Protein AF-A0AA35VVR1-F1 (afdb_monomer_lite)

Secondary structure (DSSP, 8-state):
---------------TTSPTT----HHHHHHHHHHHHHHHHHHHT------HHHHHHSHHHHHH-EEEEEEEE-TTT--EEEEEEEES-------TT---HHHHHHHHTSPP---GGG-----

Organism: Lactuca saligna (NCBI:txid75948)

Structure (mmCIF, N/CA/C/O backbone):
data_AF-A0AA35VVR1-F1
#
_entry.id   AF-A0AA35VVR1-F1
#
loop_
_atom_site.group_PDB
_atom_site.id
_atom_site.type_symbol
_atom_site.label_atom_id
_atom_site.label_alt_id
_atom_site.label_comp_id
_atom_site.label_asym_id
_atom_site.label_entity_id
_atom_site.label_seq_id
_atom_site.pdbx_PDB_ins_code
_atom_site.Cartn_x
_atom_site.Cartn_y
_atom_site.Cartn_z
_atom_site.occupancy
_atom_site.B_iso_or_equiv
_atom_site.auth_seq_id
_atom_site.auth_comp_id
_atom_site.auth_asym_id
_atom_site.auth_atom_id
_atom_site.pdbx_PDB_model_num
ATOM 1 N N . MET A 1 1 ? 30.504 20.496 -42.620 1.00 34.28 1 MET A N 1
ATOM 2 C CA . MET A 1 1 ? 30.026 19.140 -42.290 1.00 34.28 1 MET A CA 1
ATOM 3 C C . MET A 1 1 ? 29.989 19.071 -40.772 1.00 34.28 1 MET A C 1
ATOM 5 O O . MET A 1 1 ? 31.046 19.078 -40.161 1.00 34.28 1 MET A O 1
ATOM 9 N N . MET A 1 2 ? 28.809 19.222 -40.171 1.00 24.31 2 MET A N 1
ATOM 10 C CA . MET A 1 2 ? 28.629 19.164 -38.717 1.00 24.31 2 MET A CA 1
ATOM 11 C C . MET A 1 2 ? 27.984 17.816 -38.414 1.00 24.31 2 MET A C 1
ATOM 13 O O . MET A 1 2 ? 26.841 17.590 -38.798 1.00 24.31 2 MET A O 1
ATOM 17 N N . GLU A 1 3 ? 28.743 16.906 -37.809 1.00 23.12 3 GLU A N 1
ATOM 18 C CA . GLU A 1 3 ? 28.184 15.697 -37.209 1.00 23.12 3 GLU A CA 1
ATOM 19 C C . GLU A 1 3 ? 27.672 16.050 -35.812 1.00 23.12 3 GLU A C 1
ATOM 21 O O . GLU A 1 3 ? 28.451 16.372 -34.914 1.00 23.12 3 GLU A O 1
ATOM 26 N N . SER A 1 4 ? 26.357 15.980 -35.629 1.00 23.98 4 SER A N 1
ATOM 27 C CA . SER A 1 4 ? 25.732 15.985 -34.311 1.00 23.98 4 SER A CA 1
ATOM 28 C C . SER A 1 4 ? 25.714 14.548 -33.796 1.00 23.98 4 SER A C 1
ATOM 30 O O . SER A 1 4 ? 24.952 13.722 -34.290 1.00 23.98 4 SER A O 1
ATOM 32 N N . LYS A 1 5 ? 26.568 14.226 -32.820 1.00 27.38 5 LYS A N 1
ATOM 33 C CA . LYS A 1 5 ? 26.457 12.973 -32.063 1.00 27.38 5 LYS A CA 1
ATOM 34 C C . LYS A 1 5 ? 25.443 13.174 -30.943 1.00 27.38 5 LYS A C 1
ATOM 36 O O . LYS A 1 5 ? 25.793 13.688 -29.883 1.00 27.38 5 LYS A O 1
ATOM 41 N N . GLU A 1 6 ? 24.201 12.757 -31.161 1.00 29.86 6 GLU A N 1
ATOM 42 C CA . GLU A 1 6 ? 23.268 12.531 -30.055 1.00 29.86 6 GLU A CA 1
ATOM 43 C C . GLU A 1 6 ? 23.728 11.289 -29.294 1.00 29.86 6 GLU A C 1
ATOM 45 O O . GLU A 1 6 ? 23.564 10.152 -29.729 1.00 29.86 6 GLU A O 1
ATOM 50 N N . THR A 1 7 ? 24.394 11.518 -28.164 1.00 26.33 7 THR A N 1
ATOM 51 C CA . THR A 1 7 ? 24.737 10.447 -27.231 1.00 26.33 7 THR A CA 1
ATOM 52 C C . THR A 1 7 ? 23.586 10.324 -26.245 1.00 26.33 7 THR A C 1
ATOM 54 O O . THR A 1 7 ? 23.516 11.077 -25.276 1.00 26.33 7 THR A O 1
ATOM 57 N N . THR A 1 8 ? 22.672 9.386 -26.487 1.00 28.56 8 THR A N 1
ATOM 58 C CA . THR A 1 8 ? 21.709 8.954 -25.471 1.00 28.56 8 THR A CA 1
ATOM 59 C C . THR A 1 8 ? 22.474 8.147 -24.428 1.00 28.56 8 THR A C 1
ATOM 61 O O . THR A 1 8 ? 22.723 6.953 -24.588 1.00 28.56 8 THR A O 1
ATOM 64 N N . SER A 1 9 ? 22.925 8.812 -23.369 1.00 28.44 9 SER A N 1
ATOM 65 C CA . SER A 1 9 ? 23.508 8.147 -22.211 1.00 28.44 9 SER A CA 1
ATOM 66 C C . SER A 1 9 ? 22.398 7.434 -21.442 1.00 28.44 9 SER A C 1
ATOM 68 O O . SER A 1 9 ? 21.687 8.031 -20.637 1.00 28.44 9 SER A O 1
ATOM 70 N N . VAL A 1 10 ? 22.258 6.128 -21.679 1.00 34.56 10 VAL A N 1
ATOM 71 C CA . VAL A 1 10 ? 21.515 5.242 -20.777 1.00 34.56 10 VAL A CA 1
ATOM 72 C C . VAL A 1 10 ? 22.295 5.207 -19.464 1.00 34.56 10 VAL A C 1
ATOM 74 O O . VAL A 1 10 ? 23.337 4.558 -19.360 1.00 34.56 10 VAL A O 1
ATOM 77 N N . LYS A 1 11 ? 21.840 5.966 -18.462 1.00 40.56 11 LYS A N 1
ATOM 78 C CA . LYS A 1 11 ? 22.338 5.828 -17.092 1.00 40.56 11 LYS A CA 1
ATOM 79 C C . LYS A 1 11 ? 21.873 4.474 -16.577 1.00 40.56 11 LYS A C 1
ATOM 81 O O . LYS A 1 11 ? 20.735 4.330 -16.150 1.00 40.56 11 LYS A O 1
ATOM 86 N N . VAL A 1 12 ? 22.763 3.489 -16.619 1.00 48.28 12 VAL A N 1
ATOM 87 C CA . VAL A 1 12 ? 22.597 2.266 -15.836 1.00 48.28 12 VAL A CA 1
ATOM 88 C C . VAL A 1 12 ? 22.677 2.686 -14.371 1.00 48.28 12 VAL A C 1
ATOM 90 O O . VAL A 1 12 ? 23.745 3.090 -13.902 1.00 48.28 12 VAL A O 1
ATOM 93 N N . PHE A 1 13 ? 21.538 2.673 -13.676 1.00 47.19 13 PHE A 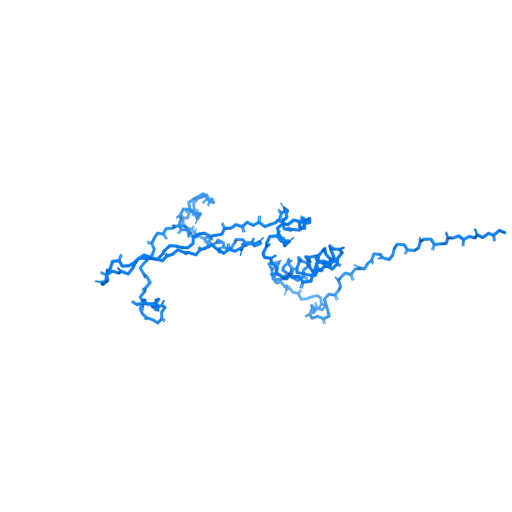N 1
ATOM 94 C CA . PHE A 1 13 ? 21.487 2.911 -12.239 1.00 47.19 13 PHE A CA 1
ATOM 95 C C . PHE A 1 13 ? 22.201 1.739 -11.568 1.00 47.19 13 PHE A C 1
ATOM 97 O O . PHE A 1 13 ? 21.734 0.607 -11.566 1.00 47.19 13 PHE A O 1
ATOM 104 N N . ARG A 1 14 ? 23.425 1.988 -11.109 1.00 48.31 14 ARG A N 1
ATOM 105 C CA . ARG A 1 14 ? 24.239 0.999 -10.414 1.00 48.31 14 ARG A CA 1
ATOM 106 C C . ARG A 1 14 ? 24.283 1.435 -8.961 1.00 48.31 14 ARG A C 1
ATOM 108 O O . ARG A 1 14 ? 24.980 2.395 -8.640 1.00 48.31 14 ARG A O 1
ATOM 115 N N . SER A 1 15 ? 23.511 0.765 -8.110 1.00 52.22 15 SER A N 1
ATOM 116 C CA . SER A 1 15 ? 23.578 0.996 -6.670 1.00 52.22 15 SER A CA 1
ATOM 117 C C . SER A 1 15 ? 24.998 0.704 -6.190 1.00 52.22 15 SE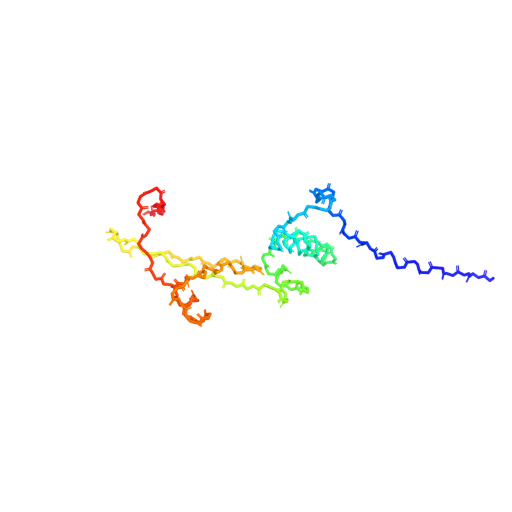R A C 1
ATOM 119 O O . SER A 1 15 ? 25.492 -0.414 -6.333 1.00 52.22 15 SER A O 1
ATOM 121 N N . SER A 1 16 ? 25.684 1.709 -5.644 1.00 56.16 16 SER A N 1
ATOM 122 C CA . SER A 1 16 ? 27.013 1.545 -5.039 1.00 56.16 16 SER A CA 1
ATOM 123 C C . SER A 1 16 ? 26.980 0.741 -3.734 1.00 56.16 16 SER A C 1
ATOM 125 O O . SER A 1 16 ? 28.039 0.422 -3.201 1.00 56.16 16 SER A O 1
ATOM 127 N N . ASN A 1 17 ? 25.778 0.432 -3.233 1.00 55.81 17 ASN A N 1
ATOM 128 C CA . ASN A 1 17 ? 25.542 -0.302 -1.992 1.00 55.81 17 ASN A CA 1
ATOM 129 C C . ASN A 1 17 ? 25.201 -1.782 -2.220 1.00 55.81 17 ASN A C 1
ATOM 131 O O . ASN A 1 17 ? 25.191 -2.534 -1.252 1.00 55.81 17 ASN A O 1
ATOM 135 N N . LEU A 1 18 ? 24.962 -2.210 -3.466 1.00 59.66 18 LEU A N 1
ATOM 136 C CA . LEU A 1 18 ? 24.778 -3.626 -3.776 1.00 59.66 18 LEU A CA 1
ATOM 137 C C . LEU A 1 18 ? 26.144 -4.312 -3.874 1.00 59.66 18 LEU A C 1
ATOM 139 O O . LEU A 1 18 ? 26.984 -3.961 -4.713 1.00 59.6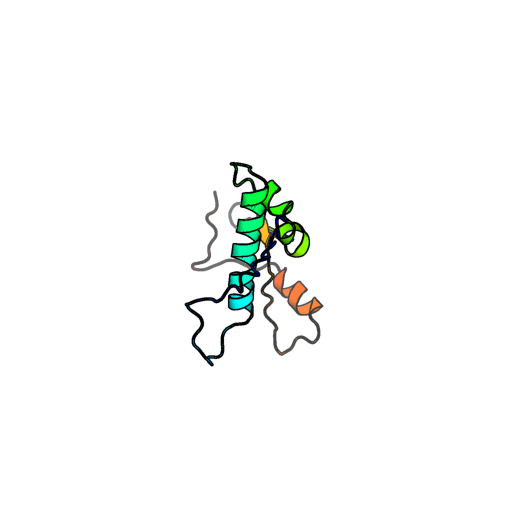6 18 LEU A O 1
ATOM 143 N N . GLY A 1 19 ? 26.372 -5.291 -2.999 1.00 58.66 19 GLY A N 1
ATOM 144 C CA . GLY A 1 19 ? 27.599 -6.078 -3.002 1.00 58.66 19 GLY A CA 1
ATOM 145 C C . GLY A 1 19 ? 27.722 -6.875 -4.300 1.00 58.66 19 GLY A C 1
ATOM 146 O O . GLY A 1 19 ? 26.745 -7.425 -4.806 1.00 58.66 19 GLY A O 1
ATOM 147 N N . HIS A 1 20 ? 28.924 -6.968 -4.877 1.00 65.56 20 HIS A N 1
ATOM 148 C CA . HIS A 1 20 ? 29.115 -7.860 -6.026 1.00 65.56 20 HIS A CA 1
ATOM 149 C C . HIS A 1 20 ? 28.835 -9.306 -5.610 1.00 65.56 20 HIS A C 1
ATOM 151 O O . HIS A 1 20 ? 29.424 -9.795 -4.650 1.00 65.56 20 HIS A O 1
ATOM 157 N N . ALA A 1 21 ? 27.966 -9.974 -6.376 1.00 66.56 21 ALA A N 1
ATOM 158 C CA . ALA A 1 21 ? 27.610 -11.384 -6.213 1.00 66.56 21 ALA A CA 1
ATOM 159 C C . ALA A 1 21 ? 26.981 -11.753 -4.853 1.00 66.56 21 ALA A C 1
ATOM 161 O O . ALA A 1 21 ? 27.095 -12.900 -4.422 1.00 66.56 21 ALA A O 1
ATOM 162 N N . LYS A 1 22 ? 26.312 -10.801 -4.192 1.00 77.31 22 LYS A N 1
ATOM 163 C CA . LYS A 1 22 ? 25.496 -11.067 -3.006 1.00 77.31 22 LYS A CA 1
ATOM 164 C C . LYS A 1 22 ? 24.019 -11.176 -3.396 1.00 77.31 22 LYS A C 1
ATOM 166 O O . LYS A 1 22 ? 23.577 -10.512 -4.330 1.00 77.31 22 LYS A O 1
ATOM 171 N N . GLU A 1 23 ? 23.292 -12.046 -2.705 1.00 81.62 23 GLU A N 1
ATOM 172 C CA . GLU A 1 23 ? 21.832 -12.090 -2.760 1.00 81.62 23 GLU A CA 1
ATOM 173 C C . GLU A 1 23 ? 21.266 -10.868 -2.030 1.00 81.62 23 GLU A C 1
ATOM 175 O O . GLU A 1 23 ? 21.726 -10.526 -0.937 1.00 81.62 23 GLU A O 1
ATOM 180 N N . GLU A 1 24 ? 20.317 -10.199 -2.672 1.00 81.62 24 GLU A N 1
ATOM 181 C CA . GLU A 1 24 ? 19.699 -8.956 -2.215 1.00 81.62 24 GLU A CA 1
ATOM 182 C C . GLU A 1 24 ? 18.181 -9.120 -2.312 1.00 81.62 24 GLU A C 1
ATOM 184 O O . GLU A 1 24 ? 17.690 -9.887 -3.148 1.00 81.62 24 GLU A O 1
ATOM 189 N N . ASP A 1 25 ? 17.441 -8.403 -1.471 1.00 84.50 25 ASP A N 1
ATOM 190 C CA . ASP A 1 25 ? 15.983 -8.428 -1.502 1.00 84.50 25 ASP A CA 1
ATOM 191 C C . ASP A 1 25 ? 15.469 -7.736 -2.780 1.00 84.50 25 ASP A C 1
ATOM 193 O O . ASP A 1 25 ? 15.828 -6.596 -3.090 1.00 84.50 25 ASP A O 1
ATOM 197 N N . ALA A 1 26 ? 14.633 -8.435 -3.552 1.00 87.06 26 ALA A N 1
ATOM 198 C CA . ALA A 1 26 ? 14.080 -7.911 -4.797 1.00 87.06 26 ALA A CA 1
ATOM 199 C C . ALA A 1 26 ? 13.129 -6.721 -4.571 1.00 87.06 26 ALA A C 1
ATOM 201 O O . ALA A 1 26 ? 13.045 -5.845 -5.432 1.00 87.06 26 ALA A O 1
ATOM 202 N N . HIS A 1 27 ? 12.433 -6.671 -3.430 1.00 84.62 27 HIS A N 1
ATOM 203 C CA . HIS A 1 27 ? 11.586 -5.542 -3.039 1.00 84.62 27 HIS A CA 1
ATOM 204 C C . HIS A 1 27 ? 12.429 -4.299 -2.738 1.00 84.62 27 HIS A C 1
ATOM 206 O O . HIS A 1 27 ? 12.115 -3.205 -3.220 1.00 84.62 27 HIS A O 1
ATOM 212 N N . GLU A 1 28 ? 13.551 -4.471 -2.035 1.00 84.44 28 GLU A N 1
ATOM 213 C CA . GLU A 1 28 ? 14.488 -3.375 -1.770 1.00 84.44 28 GLU A CA 1
ATOM 214 C C . GLU A 1 28 ? 15.115 -2.863 -3.075 1.00 84.44 28 GLU A C 1
ATOM 216 O O . GLU A 1 28 ? 15.200 -1.653 -3.298 1.00 84.44 28 GLU A O 1
ATOM 221 N N . LEU A 1 29 ? 15.482 -3.775 -3.982 1.00 84.75 29 LEU A N 1
ATOM 222 C CA . LEU A 1 29 ? 15.988 -3.415 -5.306 1.00 84.75 29 LEU A CA 1
ATOM 223 C C . LEU A 1 29 ? 14.951 -2.628 -6.121 1.00 84.75 29 LEU A C 1
ATOM 225 O O . LEU A 1 29 ? 15.289 -1.607 -6.718 1.00 84.75 29 LEU A O 1
ATOM 229 N N . LEU A 1 30 ? 13.690 -3.069 -6.125 1.00 85.56 30 LEU A N 1
ATOM 230 C CA . LEU A 1 30 ? 12.606 -2.382 -6.827 1.00 85.56 30 LEU A CA 1
ATOM 231 C C . LEU A 1 30 ? 12.407 -0.960 -6.293 1.00 85.56 30 LEU A C 1
ATOM 233 O O . LEU A 1 30 ? 12.307 -0.014 -7.075 1.00 85.56 30 LEU A O 1
ATOM 237 N N . SER A 1 31 ? 12.395 -0.803 -4.969 1.00 85.88 31 SER A N 1
ATOM 238 C CA . SER A 1 31 ? 12.269 0.503 -4.315 1.00 85.88 31 SER A CA 1
ATOM 239 C C . SER A 1 31 ? 13.428 1.428 -4.700 1.00 85.88 31 SER A C 1
ATOM 241 O O . SER A 1 31 ? 13.219 2.595 -5.039 1.00 85.88 31 SER A O 1
ATOM 243 N N . TYR A 1 32 ? 14.650 0.884 -4.758 1.00 83.81 32 TYR A N 1
ATOM 244 C CA . TYR A 1 32 ? 15.844 1.623 -5.169 1.00 83.81 32 TYR A CA 1
ATOM 245 C C . TYR A 1 32 ? 15.779 2.141 -6.614 1.00 83.81 32 TYR A C 1
ATOM 247 O O . TYR A 1 32 ? 16.371 3.180 -6.906 1.00 83.81 32 TYR A O 1
ATOM 255 N N . ASP A 1 33 ? 15.072 1.452 -7.511 1.00 85.62 33 ASP A N 1
ATOM 256 C CA . ASP A 1 33 ? 14.915 1.863 -8.910 1.00 85.62 33 ASP A CA 1
ATOM 257 C C . ASP A 1 33 ? 13.705 2.791 -9.124 1.00 85.62 33 ASP A C 1
ATOM 259 O O . ASP A 1 33 ? 13.788 3.755 -9.893 1.00 85.62 33 ASP A O 1
ATOM 263 N N . ILE A 1 34 ? 12.588 2.546 -8.431 1.00 87.25 34 ILE A N 1
ATOM 264 C CA . ILE A 1 34 ? 11.357 3.341 -8.558 1.00 87.25 34 ILE A CA 1
ATOM 265 C C . ILE A 1 34 ? 11.539 4.753 -7.991 1.00 87.25 34 ILE A C 1
ATOM 267 O O . ILE A 1 34 ? 11.146 5.724 -8.647 1.00 87.25 34 ILE A O 1
ATOM 271 N N . ASP A 1 35 ? 12.171 4.901 -6.823 1.00 85.81 35 ASP A N 1
ATOM 272 C CA . ASP A 1 35 ? 12.312 6.201 -6.154 1.00 85.81 35 ASP A CA 1
ATOM 273 C C . ASP A 1 35 ? 13.073 7.241 -7.009 1.00 85.81 35 ASP A C 1
ATOM 275 O O . ASP A 1 35 ? 12.600 8.378 -7.173 1.00 85.81 35 ASP A O 1
ATOM 279 N N . PRO A 1 36 ? 14.225 6.909 -7.631 1.00 86.00 36 PRO A N 1
ATOM 280 C CA . PRO A 1 36 ? 14.916 7.825 -8.529 1.00 86.00 36 PRO A CA 1
ATOM 281 C C . PRO A 1 36 ? 14.141 8.130 -9.808 1.00 86.00 36 PRO A C 1
ATOM 283 O O . PRO A 1 36 ? 14.207 9.268 -10.280 1.00 86.00 36 PRO A O 1
ATOM 286 N N . LEU A 1 37 ? 13.419 7.153 -10.370 1.00 87.44 37 LEU A N 1
ATOM 287 C CA . LEU A 1 37 ? 12.590 7.366 -11.558 1.00 87.44 37 LEU A CA 1
ATOM 288 C C . LEU A 1 37 ? 11.457 8.347 -11.254 1.00 87.44 37 LEU A C 1
ATOM 290 O O . LEU A 1 37 ? 11.261 9.310 -11.997 1.00 87.44 37 LEU A O 1
ATOM 294 N N . GLN A 1 38 ? 10.789 8.176 -10.114 1.00 85.50 38 GLN A N 1
ATOM 295 C CA . GLN A 1 38 ? 9.768 9.102 -9.637 1.00 85.50 38 GLN A CA 1
ATOM 296 C C . GLN A 1 38 ? 10.351 10.507 -9.432 1.00 85.50 38 GLN A C 1
ATOM 298 O O . GLN A 1 38 ? 9.803 11.495 -9.924 1.00 85.50 38 GLN A O 1
ATOM 303 N N . SER A 1 39 ? 11.519 10.608 -8.787 1.00 83.94 39 SER A N 1
ATOM 304 C CA . SER A 1 39 ? 12.227 11.881 -8.604 1.00 83.94 39 SER A CA 1
ATOM 305 C C . SER A 1 39 ? 12.606 12.549 -9.930 1.00 83.94 39 SER A C 1
ATOM 307 O O . SER A 1 39 ? 12.556 13.776 -10.040 1.00 83.94 39 SER A O 1
ATOM 309 N N . ALA A 1 40 ? 13.005 11.771 -10.938 1.00 86.06 40 ALA A N 1
ATOM 310 C CA . ALA A 1 40 ? 13.338 12.285 -12.261 1.00 86.06 40 ALA A CA 1
ATOM 311 C C . ALA A 1 40 ? 12.096 12.850 -12.964 1.00 86.06 40 ALA A C 1
ATOM 313 O O . ALA A 1 40 ? 12.138 13.994 -13.419 1.00 86.06 40 ALA A O 1
ATOM 314 N N . CYS A 1 41 ? 10.976 12.119 -12.957 1.00 84.06 41 CYS A N 1
ATOM 315 C CA . CYS A 1 41 ? 9.713 12.591 -13.526 1.00 84.06 41 CYS A CA 1
ATOM 316 C C . CYS A 1 41 ? 9.216 13.886 -12.858 1.00 84.06 41 CYS A C 1
ATOM 318 O O . CYS A 1 41 ? 8.791 14.812 -13.547 1.00 84.06 41 CYS A O 1
ATOM 320 N N . LEU A 1 42 ? 9.325 13.995 -11.529 1.00 81.94 42 LEU A N 1
ATOM 321 C CA . LEU A 1 42 ? 8.943 15.205 -10.787 1.00 81.94 42 LEU A CA 1
ATOM 322 C C . LEU A 1 42 ? 9.842 16.411 -11.088 1.00 81.94 42 LEU A C 1
ATOM 324 O O . LEU A 1 42 ? 9.399 17.555 -11.068 1.00 81.94 42 LEU A O 1
ATOM 328 N N . LYS A 1 43 ? 11.127 16.191 -11.379 1.00 81.56 43 LYS A N 1
ATOM 329 C CA . LYS A 1 43 ? 12.033 17.285 -11.764 1.00 81.56 43 LYS A CA 1
ATOM 330 C C . LYS A 1 43 ? 11.706 17.831 -13.152 1.00 81.56 43 LYS A C 1
ATOM 332 O O . LYS A 1 43 ? 11.891 19.025 -13.392 1.00 81.56 43 LYS A O 1
ATOM 337 N N . GLU A 1 44 ? 11.217 16.984 -14.054 1.00 75.62 44 GLU A N 1
ATOM 338 C CA . GLU A 1 44 ? 10.819 17.382 -15.407 1.00 75.62 44 GLU A CA 1
ATOM 339 C C . GLU A 1 44 ? 9.524 18.203 -15.433 1.00 75.62 44 GLU A C 1
ATOM 341 O O . GLU A 1 44 ? 9.408 19.119 -16.253 1.00 75.62 44 GLU A O 1
ATOM 346 N N . SER A 1 45 ? 8.591 17.961 -14.503 1.00 69.62 45 SER A N 1
ATOM 347 C CA . SER A 1 45 ? 7.326 18.709 -14.419 1.00 69.62 45 SER A CA 1
ATOM 348 C C . SER A 1 45 ? 7.495 20.179 -13.987 1.00 69.62 45 SER A C 1
ATOM 350 O O . SER A 1 45 ? 6.568 20.972 -14.140 1.00 69.62 45 SER A O 1
ATOM 352 N N . ARG A 1 46 ? 8.696 20.593 -13.538 1.00 65.12 46 ARG A N 1
ATOM 353 C CA . ARG A 1 46 ? 9.069 21.960 -13.089 1.00 65.12 46 ARG A CA 1
ATOM 354 C C . ARG A 1 46 ? 8.199 22.555 -11.979 1.00 65.12 46 ARG A C 1
ATOM 356 O O . ARG A 1 46 ? 8.306 23.757 -11.706 1.00 65.12 46 ARG A O 1
ATOM 363 N N . THR A 1 47 ? 7.363 21.774 -11.320 1.00 58.59 47 THR A N 1
ATOM 364 C CA . THR A 1 47 ? 6.553 22.287 -10.224 1.00 58.59 47 THR A CA 1
ATOM 365 C C . THR A 1 47 ? 7.357 22.301 -8.930 1.00 58.59 47 THR A C 1
ATOM 367 O O . THR A 1 47 ? 8.156 21.417 -8.633 1.00 58.59 47 THR A O 1
ATOM 370 N N . LYS A 1 48 ? 7.197 23.380 -8.162 1.00 56.88 48 LYS A N 1
ATOM 371 C CA . LYS A 1 48 ? 7.949 23.624 -6.920 1.00 56.88 48 LYS A CA 1
ATOM 372 C C . LYS A 1 48 ? 7.233 23.098 -5.677 1.00 56.88 48 LYS A C 1
ATOM 374 O O . LYS A 1 48 ? 7.708 23.321 -4.566 1.00 56.88 48 LYS A O 1
ATOM 379 N N . SER A 1 49 ? 6.082 22.461 -5.856 1.00 55.12 49 SER A N 1
ATOM 380 C CA . SER A 1 49 ? 5.257 21.944 -4.780 1.00 55.12 49 SER A CA 1
ATOM 381 C C . SER A 1 49 ? 5.284 20.425 -4.793 1.00 55.12 49 SER A C 1
ATOM 383 O O . SER A 1 49 ? 4.819 19.814 -5.743 1.00 55.12 49 SER A O 1
ATOM 385 N N . PHE A 1 50 ? 5.775 19.815 -3.714 1.00 55.97 50 PHE A N 1
ATOM 386 C CA . PHE A 1 50 ? 5.596 18.387 -3.431 1.00 55.97 50 PHE A CA 1
ATOM 387 C C . PHE A 1 50 ? 4.141 18.118 -3.016 1.00 55.97 50 PHE A C 1
ATOM 389 O O . PHE A 1 50 ? 3.856 17.682 -1.903 1.00 55.97 50 PHE A O 1
ATOM 396 N N . ASN A 1 51 ? 3.198 18.493 -3.875 1.00 59.16 51 ASN A N 1
ATOM 397 C CA . ASN A 1 51 ? 1.795 18.196 -3.661 1.00 59.16 51 ASN A CA 1
ATOM 398 C C . ASN A 1 51 ? 1.559 16.774 -4.157 1.00 59.16 51 ASN A C 1
ATOM 400 O O . ASN A 1 51 ? 1.981 16.440 -5.264 1.00 59.16 51 ASN A O 1
ATOM 404 N N . SER A 1 52 ? 0.849 15.966 -3.365 1.00 64.56 52 SER A N 1
ATOM 405 C CA . SER A 1 52 ? 0.556 14.565 -3.689 1.00 64.56 52 SER A CA 1
ATOM 406 C C . SER A 1 52 ? 0.058 14.414 -5.135 1.00 64.56 52 SER A C 1
ATOM 408 O O . SER A 1 52 ? 0.575 13.595 -5.884 1.00 64.56 52 SER A O 1
ATOM 410 N N . LEU A 1 53 ? -0.824 15.306 -5.585 1.00 69.31 53 LEU A N 1
ATOM 411 C CA . LEU A 1 53 ? -1.411 15.265 -6.922 1.00 69.31 53 LEU A CA 1
ATOM 412 C C . LEU A 1 53 ? -0.386 15.175 -8.069 1.00 69.31 53 LEU A C 1
ATOM 414 O O . LEU A 1 53 ? -0.647 14.530 -9.075 1.00 69.31 53 LEU A O 1
ATOM 418 N N . GLU A 1 54 ? 0.778 15.811 -7.954 1.00 71.75 54 GLU A N 1
ATOM 419 C CA . GLU A 1 54 ? 1.758 15.806 -9.045 1.00 71.75 54 GLU A CA 1
ATOM 420 C C . GLU A 1 54 ? 2.500 14.480 -9.153 1.00 71.75 54 GLU A C 1
ATOM 422 O O . GLU A 1 54 ? 2.750 13.985 -10.251 1.00 71.75 54 GLU A O 1
ATOM 427 N N . GLU A 1 55 ? 2.792 13.876 -8.007 1.00 73.38 55 GLU A N 1
ATOM 428 C CA . GLU A 1 55 ? 3.396 12.554 -7.919 1.00 73.38 55 GLU A CA 1
ATOM 429 C C . GLU A 1 55 ? 2.481 11.465 -8.491 1.00 73.38 55 GLU A C 1
ATOM 431 O O . GLU A 1 55 ? 2.984 10.440 -8.932 1.00 73.38 55 GLU A O 1
ATOM 436 N N . GLU A 1 56 ? 1.165 11.691 -8.539 1.00 79.94 56 GLU A N 1
ATOM 437 C CA . GLU A 1 56 ? 0.202 10.802 -9.210 1.00 79.94 56 GLU A CA 1
ATOM 438 C C . GLU A 1 56 ? 0.204 10.959 -10.730 1.00 79.94 56 GLU A C 1
ATOM 440 O O . GLU A 1 56 ? -0.187 10.041 -11.442 1.00 79.94 56 GLU A O 1
ATOM 445 N N . THR A 1 57 ? 0.626 12.117 -11.240 1.00 82.56 57 THR A N 1
ATOM 446 C CA . THR A 1 57 ? 0.613 12.406 -12.683 1.00 82.56 57 THR A CA 1
ATOM 447 C C . THR A 1 57 ? 1.890 11.990 -13.404 1.00 82.56 57 THR A C 1
ATOM 449 O O . THR A 1 57 ? 1.944 12.036 -14.634 1.00 82.56 57 THR A O 1
ATOM 452 N N . THR A 1 58 ? 2.928 11.587 -12.670 1.00 86.56 58 THR A N 1
ATOM 453 C CA . THR A 1 58 ? 4.146 11.040 -13.272 1.00 86.56 58 THR A CA 1
ATOM 454 C C . THR A 1 58 ? 3.864 9.676 -13.901 1.00 86.56 58 THR A C 1
ATOM 456 O O . THR A 1 58 ? 2.954 8.961 -13.491 1.00 86.56 58 THR A O 1
ATOM 459 N N . LEU A 1 59 ? 4.686 9.262 -14.872 1.00 87.94 59 LEU A N 1
ATOM 460 C CA . LEU A 1 59 ? 4.565 7.925 -15.468 1.00 87.94 59 LEU A CA 1
ATOM 461 C C . LEU A 1 59 ? 4.630 6.818 -14.403 1.00 87.94 59 LEU A C 1
ATOM 463 O O . LEU A 1 59 ? 3.874 5.855 -14.462 1.00 87.94 59 LEU A O 1
ATOM 467 N N . ILE A 1 60 ? 5.524 6.977 -13.426 1.00 89.44 60 ILE A N 1
ATOM 468 C CA . ILE A 1 60 ? 5.718 6.018 -12.339 1.00 89.44 60 ILE A CA 1
ATOM 469 C C . ILE A 1 60 ? 4.519 6.026 -11.380 1.00 89.44 60 ILE A C 1
ATOM 471 O O . ILE A 1 60 ? 4.027 4.958 -11.029 1.00 89.44 60 ILE A O 1
ATOM 475 N N . GLY A 1 61 ? 3.984 7.199 -11.034 1.00 88.56 61 GLY A N 1
ATOM 476 C CA . GLY A 1 61 ? 2.767 7.327 -10.232 1.00 88.56 61 GLY A CA 1
ATOM 477 C C . GLY A 1 61 ? 1.530 6.746 -10.915 1.00 88.56 61 GLY A C 1
ATOM 478 O O . GLY A 1 61 ? 0.727 6.097 -10.260 1.00 88.56 61 GLY A O 1
ATOM 479 N N . LEU A 1 62 ? 1.399 6.895 -12.234 1.00 89.31 62 LEU A N 1
ATOM 480 C CA . LEU A 1 62 ? 0.304 6.292 -12.999 1.00 89.31 62 LEU A CA 1
ATOM 481 C C . LEU A 1 62 ? 0.437 4.768 -13.139 1.00 89.31 62 LEU A C 1
ATOM 483 O O . LEU A 1 62 ? -0.574 4.081 -13.251 1.00 89.31 62 LEU A O 1
ATOM 487 N N . ALA A 1 63 ? 1.666 4.246 -13.183 1.00 89.75 63 ALA A N 1
ATOM 488 C CA . ALA A 1 63 ? 1.922 2.822 -13.388 1.00 89.75 63 ALA A CA 1
ATOM 489 C C . ALA A 1 63 ? 1.882 2.005 -12.087 1.00 89.75 63 ALA A C 1
ATOM 491 O O . ALA A 1 63 ? 1.366 0.891 -12.090 1.00 89.75 63 ALA A O 1
ATOM 492 N N . PHE A 1 64 ? 2.431 2.549 -11.000 1.00 88.81 64 PHE A N 1
ATOM 493 C CA . PHE A 1 64 ? 2.611 1.846 -9.724 1.00 88.81 64 PHE A CA 1
ATOM 494 C C . PHE A 1 64 ? 1.820 2.476 -8.573 1.00 88.81 64 PHE A C 1
ATOM 496 O O . PHE A 1 64 ? 1.629 1.847 -7.536 1.00 88.81 64 PHE A O 1
ATOM 503 N N . GLY A 1 65 ? 1.363 3.719 -8.728 1.00 88.94 65 GLY A N 1
ATOM 504 C CA . GLY A 1 65 ? 0.689 4.441 -7.660 1.00 88.94 65 GLY A CA 1
ATOM 505 C C . GLY A 1 65 ? -0.708 3.903 -7.362 1.00 88.94 65 GLY A C 1
ATOM 506 O O . GLY A 1 65 ? -1.511 3.621 -8.251 1.00 88.94 65 GLY A O 1
ATOM 507 N N . GLY A 1 66 ? -1.015 3.833 -6.073 1.00 89.62 66 GLY A N 1
ATOM 508 C CA . GLY A 1 66 ? -2.321 3.483 -5.537 1.00 89.62 66 GLY A CA 1
ATOM 509 C C . GLY A 1 66 ? -2.585 4.162 -4.196 1.00 89.62 66 GLY A C 1
ATOM 510 O O . GLY A 1 66 ? -1.823 5.022 -3.741 1.00 89.62 66 GLY A O 1
ATOM 511 N N . TYR A 1 67 ? -3.675 3.754 -3.548 1.00 89.81 67 TYR A N 1
ATOM 512 C CA . TYR A 1 67 ? -4.081 4.287 -2.252 1.00 89.81 67 TYR A CA 1
ATOM 513 C C . TYR A 1 67 ? -4.537 3.195 -1.292 1.00 89.81 67 TYR A C 1
ATOM 515 O O . TYR A 1 67 ? -5.408 2.391 -1.624 1.00 89.81 67 TYR A O 1
ATOM 523 N N . LEU A 1 68 ? -4.034 3.265 -0.061 1.00 90.56 68 LEU A N 1
ATOM 524 C CA . LEU A 1 68 ? -4.560 2.537 1.084 1.00 90.56 68 LEU A CA 1
ATOM 525 C C . LEU A 1 68 ? -5.450 3.451 1.917 1.00 90.56 68 LEU A C 1
ATOM 527 O O . LEU A 1 68 ? -5.156 4.626 2.144 1.00 90.56 68 LEU A O 1
ATOM 531 N N . ARG A 1 69 ? -6.567 2.895 2.378 1.00 91.12 69 ARG A N 1
ATOM 532 C CA . ARG A 1 69 ? -7.546 3.602 3.199 1.00 91.12 69 ARG A CA 1
ATOM 533 C C . ARG A 1 69 ? -7.610 2.970 4.581 1.00 91.12 69 ARG A C 1
ATOM 535 O O . ARG A 1 69 ? -8.365 2.026 4.807 1.00 91.12 69 ARG A O 1
ATOM 542 N N . SER A 1 70 ? -6.878 3.554 5.517 1.00 87.88 70 SER A N 1
ATOM 543 C CA . SER A 1 70 ? -6.809 3.094 6.901 1.00 87.88 70 SER A CA 1
ATOM 544 C C . SER A 1 70 ? -7.943 3.705 7.719 1.00 87.88 70 SER A C 1
ATOM 546 O O . SER A 1 70 ? -8.143 4.924 7.725 1.00 87.88 70 SER A O 1
ATOM 548 N N . LYS A 1 71 ? -8.701 2.861 8.426 1.00 89.44 71 LYS A N 1
ATOM 549 C CA . LYS A 1 71 ? -9.832 3.270 9.273 1.00 89.44 71 LYS A CA 1
ATOM 550 C C . LYS A 1 71 ? -9.603 2.804 10.699 1.00 89.44 71 LYS A C 1
ATOM 552 O O . LYS A 1 71 ? -9.429 1.619 10.943 1.00 89.44 71 LYS A O 1
ATOM 557 N N . ILE A 1 72 ? -9.689 3.729 11.647 1.00 88.56 72 ILE A N 1
ATOM 558 C CA . ILE A 1 72 ? -9.527 3.437 13.072 1.00 88.56 72 ILE A CA 1
ATOM 559 C C . ILE A 1 72 ? -10.779 3.883 13.811 1.00 88.56 72 ILE A C 1
ATOM 561 O O . ILE A 1 72 ? -11.280 4.993 13.617 1.00 88.56 72 ILE A O 1
ATOM 565 N N . LYS A 1 73 ? -11.282 3.020 14.694 1.00 87.56 73 LYS A N 1
ATOM 566 C CA . LYS A 1 73 ? -12.382 3.333 15.605 1.00 87.56 73 LYS A CA 1
ATOM 567 C C . LYS A 1 73 ? -11.923 3.126 17.041 1.00 87.56 73 LYS A C 1
ATOM 569 O O . LYS A 1 73 ? -11.604 2.013 17.445 1.00 87.56 73 LYS A O 1
ATOM 574 N N . CYS A 1 74 ? -11.953 4.187 17.840 1.00 85.06 74 CYS A N 1
ATOM 575 C CA . CYS A 1 74 ? -11.676 4.089 19.265 1.00 85.06 74 CYS A CA 1
ATOM 576 C C . CYS A 1 74 ? -12.818 3.347 19.972 1.00 85.06 74 CYS A C 1
ATOM 578 O O . CYS A 1 74 ? -13.969 3.784 19.938 1.00 85.06 74 CYS A O 1
ATOM 580 N N . MET A 1 75 ? -12.506 2.248 20.661 1.00 83.88 75 MET A N 1
ATOM 581 C CA . MET A 1 75 ? -13.509 1.475 21.408 1.00 83.88 75 MET A CA 1
ATOM 582 C C . MET A 1 75 ? -13.976 2.165 22.701 1.00 83.88 75 MET A C 1
ATOM 584 O O . MET A 1 75 ? -15.020 1.801 23.230 1.00 83.88 75 MET A O 1
ATOM 588 N N . LYS A 1 76 ? -13.238 3.167 23.208 1.00 84.94 76 LYS A N 1
ATOM 589 C CA . LYS A 1 76 ? -13.592 3.895 24.442 1.00 84.94 76 LYS A CA 1
ATOM 590 C C . LYS A 1 76 ? -14.557 5.054 24.198 1.00 84.94 76 LYS A C 1
ATOM 592 O O . LYS A 1 76 ? -15.573 5.146 24.871 1.00 84.94 76 LYS A O 1
ATOM 597 N N . CYS A 1 77 ? -14.233 5.947 23.260 1.00 87.38 77 CYS A N 1
ATOM 598 C CA . CYS A 1 77 ? -15.048 7.135 22.972 1.00 87.38 77 CYS A CA 1
ATOM 599 C C . CYS A 1 77 ? -15.921 6.987 21.717 1.00 87.38 77 CYS A C 1
ATOM 601 O O . CYS A 1 77 ? -16.751 7.847 21.444 1.00 87.38 77 CYS A O 1
ATOM 603 N N . GLY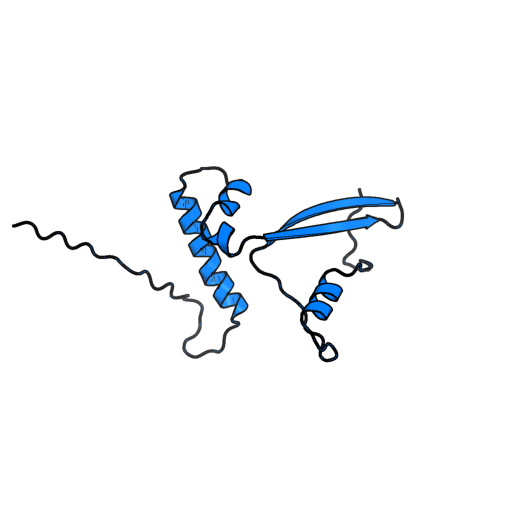 A 1 78 ? -15.726 5.928 20.922 1.00 84.50 78 GLY A N 1
ATOM 604 C CA . GLY A 1 78 ? -16.436 5.725 19.656 1.00 84.50 78 GLY A CA 1
ATOM 605 C C . GLY A 1 78 ? -15.943 6.597 18.495 1.00 84.50 78 GLY A C 1
ATOM 606 O O . GLY A 1 78 ? -16.470 6.461 17.389 1.00 84.50 78 GLY A O 1
ATOM 607 N N . GLY A 1 79 ? -14.945 7.461 18.724 1.00 86.50 79 GLY A N 1
ATOM 608 C CA . GLY A 1 79 ? -14.347 8.328 17.709 1.00 86.50 79 GLY A CA 1
ATOM 609 C C . GLY A 1 79 ? -13.795 7.533 16.526 1.00 86.50 79 GLY A C 1
ATOM 610 O O . GLY A 1 79 ? -13.230 6.452 16.705 1.00 86.50 79 GLY A O 1
ATOM 611 N N . LYS A 1 80 ? -13.983 8.062 15.316 1.00 88.69 80 LYS A N 1
ATOM 612 C CA . LYS A 1 80 ? -13.539 7.448 14.061 1.00 88.69 80 LYS A CA 1
ATOM 613 C C . LYS A 1 80 ? -12.504 8.349 13.402 1.00 88.69 80 LYS A C 1
ATOM 615 O O . LYS A 1 80 ? -12.720 9.553 13.312 1.00 88.69 80 LYS A O 1
ATOM 620 N N . SER A 1 81 ? -11.421 7.752 12.932 1.00 85.00 81 SER A N 1
ATOM 621 C CA . SER A 1 81 ? -10.377 8.409 12.155 1.00 85.00 81 SER A CA 1
ATOM 622 C C . SER A 1 81 ? -10.179 7.643 10.860 1.00 85.00 81 SER A C 1
ATOM 624 O O . SER A 1 81 ? -10.267 6.415 10.834 1.00 85.00 81 SER A O 1
ATOM 626 N N . GLU A 1 82 ? -9.912 8.371 9.789 1.00 89.19 82 GLU A N 1
ATOM 627 C CA . GLU A 1 82 ? -9.686 7.805 8.472 1.00 89.19 82 GLU A CA 1
ATOM 628 C C . GLU A 1 82 ? -8.523 8.527 7.809 1.00 89.19 82 GLU A C 1
ATOM 630 O O . GLU A 1 82 ? -8.452 9.757 7.843 1.00 89.19 82 GLU A O 1
ATOM 635 N N . ARG A 1 83 ? -7.616 7.758 7.213 1.00 86.12 83 ARG A N 1
ATOM 636 C CA . ARG A 1 83 ? -6.458 8.279 6.497 1.00 86.12 83 ARG A CA 1
ATOM 637 C C . ARG A 1 83 ? -6.357 7.594 5.143 1.00 86.12 83 ARG A C 1
ATOM 639 O O . ARG A 1 83 ? -6.505 6.379 5.053 1.00 86.12 83 ARG A O 1
ATOM 646 N N . HIS A 1 84 ? -6.123 8.393 4.110 1.00 87.69 84 HIS A N 1
ATOM 647 C CA . HIS A 1 84 ? -5.764 7.898 2.788 1.00 87.69 84 HIS A CA 1
ATOM 648 C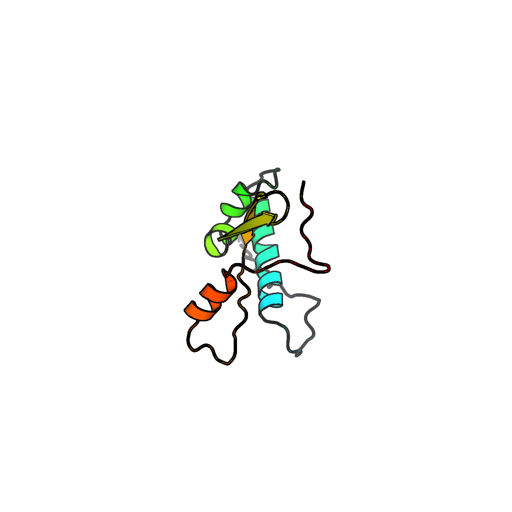 C . HIS A 1 84 ? -4.263 8.083 2.628 1.00 87.69 84 HIS A C 1
ATOM 650 O O . HIS A 1 84 ? -3.757 9.199 2.758 1.00 87.69 84 HIS A O 1
ATOM 656 N N . GLU A 1 85 ? -3.563 6.983 2.409 1.00 86.25 85 GLU A N 1
ATOM 657 C CA . GLU A 1 85 ? -2.117 6.942 2.258 1.00 86.25 85 GLU A CA 1
ATOM 658 C C . GLU A 1 85 ? -1.796 6.472 0.849 1.00 86.25 85 GLU A C 1
ATOM 660 O O . GLU A 1 85 ? -2.429 5.559 0.322 1.00 86.25 85 GLU A O 1
ATOM 665 N N . ARG A 1 86 ? -0.837 7.140 0.221 1.00 84.88 86 ARG A N 1
ATOM 666 C CA . ARG A 1 86 ? -0.329 6.741 -1.085 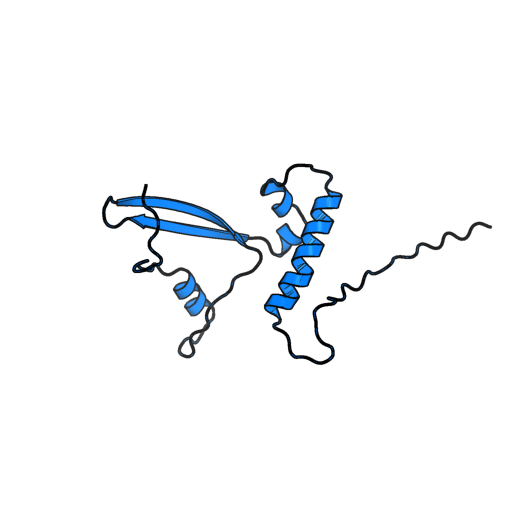1.00 84.88 86 ARG A CA 1
ATOM 667 C C . ARG A 1 86 ? 0.528 5.492 -0.920 1.00 84.88 86 ARG A C 1
ATOM 669 O O . ARG A 1 86 ? 1.323 5.425 0.012 1.00 84.88 86 ARG A O 1
ATOM 676 N N . MET A 1 87 ? 0.379 4.551 -1.842 1.00 86.19 87 MET A N 1
ATOM 677 C CA . MET A 1 87 ? 1.198 3.341 -1.937 1.00 86.19 87 MET A CA 1
ATOM 678 C C . MET A 1 87 ? 1.811 3.245 -3.335 1.00 86.19 87 MET A C 1
ATOM 680 O O . MET A 1 87 ? 1.199 3.696 -4.303 1.00 86.19 87 MET A O 1
ATOM 684 N N . MET A 1 88 ? 3.007 2.668 -3.422 1.00 85.75 88 MET A N 1
ATOM 685 C CA . MET A 1 88 ? 3.664 2.288 -4.684 1.00 85.75 88 MET A CA 1
ATOM 686 C C . MET A 1 88 ? 3.795 0.765 -4.809 1.00 85.75 88 MET A C 1
ATOM 688 O O . MET A 1 88 ? 3.924 0.227 -5.905 1.00 85.75 88 MET A O 1
ATOM 692 N N . ASP A 1 89 ? 3.725 0.075 -3.677 1.00 87.19 89 ASP A N 1
ATOM 693 C CA . ASP A 1 89 ? 3.782 -1.365 -3.533 1.00 87.19 89 ASP A CA 1
ATOM 694 C C . ASP A 1 89 ? 2.815 -1.814 -2.428 1.00 87.19 89 ASP A C 1
ATOM 696 O O . ASP A 1 89 ? 2.357 -1.015 -1.605 1.00 87.19 89 ASP A O 1
ATOM 700 N N . LEU A 1 90 ? 2.476 -3.103 -2.441 1.00 87.88 90 LEU A N 1
ATOM 701 C CA . LEU A 1 90 ? 1.669 -3.746 -1.413 1.00 87.88 90 LEU A CA 1
ATOM 702 C C . LEU A 1 90 ? 2.436 -4.953 -0.888 1.00 87.88 90 LEU A C 1
ATOM 704 O O . LEU A 1 90 ? 2.680 -5.901 -1.633 1.00 87.88 90 LEU A O 1
ATOM 708 N N . THR A 1 91 ? 2.794 -4.925 0.391 1.00 88.81 91 THR A N 1
ATOM 709 C CA . THR A 1 91 ? 3.390 -6.086 1.056 1.00 88.81 91 THR A CA 1
ATOM 710 C C . THR A 1 91 ? 2.271 -6.928 1.653 1.00 88.81 91 THR A C 1
ATOM 712 O O . THR A 1 91 ? 1.608 -6.496 2.594 1.00 88.81 91 THR A O 1
ATOM 715 N N . VAL A 1 92 ? 2.047 -8.109 1.080 1.00 88.62 92 VAL A N 1
ATOM 716 C CA . VAL A 1 92 ? 1.032 -9.067 1.533 1.00 88.62 92 VAL A CA 1
ATOM 717 C C . VAL A 1 92 ? 1.741 -10.230 2.213 1.00 88.62 92 VAL A C 1
ATOM 719 O O . VAL A 1 92 ? 2.664 -10.813 1.645 1.00 88.62 92 VAL A O 1
ATOM 722 N N . GLU A 1 93 ? 1.329 -10.547 3.436 1.00 85.44 93 GLU A N 1
ATOM 723 C CA . GLU A 1 93 ? 1.812 -11.727 4.148 1.00 85.44 93 GLU A CA 1
ATOM 724 C C . GLU A 1 93 ? 1.118 -12.967 3.579 1.00 85.44 93 GLU A C 1
ATOM 726 O O . GLU A 1 93 ? -0.107 -13.010 3.518 1.00 85.44 93 GLU A O 1
ATOM 731 N N . ILE A 1 94 ? 1.909 -13.941 3.121 1.00 85.31 94 ILE A N 1
ATOM 732 C CA . ILE A 1 94 ? 1.399 -15.199 2.570 1.00 85.31 94 ILE A CA 1
ATOM 733 C C . ILE A 1 94 ? 1.396 -16.231 3.690 1.00 85.31 94 ILE A C 1
ATOM 735 O O . ILE A 1 94 ? 2.460 -16.692 4.122 1.00 85.31 94 ILE A O 1
ATOM 739 N N . GLU A 1 95 ? 0.211 -16.602 4.164 1.00 78.69 95 GLU A N 1
ATOM 740 C CA . GLU A 1 95 ? 0.088 -17.642 5.183 1.00 78.69 95 GLU A CA 1
ATOM 741 C C . GLU A 1 95 ? 0.158 -19.037 4.539 1.00 78.69 95 GLU A C 1
ATOM 743 O O . GLU A 1 95 ? -0.452 -19.309 3.507 1.00 78.69 95 GLU A O 1
ATOM 748 N N . GLY A 1 96 ? 0.930 -19.953 5.133 1.00 76.31 96 GLY A N 1
ATOM 749 C CA . GLY A 1 96 ? 1.248 -21.253 4.518 1.00 76.31 96 GLY A CA 1
ATOM 750 C C . GLY A 1 96 ? 0.060 -22.214 4.353 1.00 76.31 96 GLY A C 1
ATOM 751 O O . GLY A 1 96 ? 0.181 -23.242 3.688 1.00 76.31 96 GLY A O 1
ATOM 752 N N . ASP A 1 97 ? -1.064 -21.903 4.982 1.00 80.88 97 ASP A N 1
ATOM 753 C CA . ASP A 1 97 ? -2.330 -22.629 4.973 1.00 80.88 97 ASP A CA 1
ATOM 754 C C . ASP A 1 97 ? -3.388 -22.005 4.044 1.00 80.88 97 ASP A C 1
ATOM 756 O O . ASP A 1 97 ? -4.464 -22.585 3.874 1.00 80.88 97 ASP A O 1
ATOM 760 N N . ILE A 1 98 ? -3.077 -20.875 3.402 1.00 77.38 98 ILE A N 1
ATOM 761 C CA . ILE A 1 98 ? -3.918 -20.238 2.387 1.00 77.38 98 ILE A CA 1
ATOM 762 C C . ILE A 1 98 ? -3.624 -20.804 0.992 1.00 77.38 98 ILE A C 1
ATOM 764 O O . ILE A 1 98 ? -2.480 -21.076 0.629 1.00 77.38 98 ILE A O 1
ATOM 768 N N . ALA A 1 99 ? -4.678 -20.990 0.191 1.00 80.50 99 ALA A N 1
ATOM 769 C CA . ALA A 1 99 ? -4.566 -21.560 -1.150 1.00 80.50 99 ALA A CA 1
ATOM 770 C C . ALA A 1 99 ? -4.527 -20.500 -2.264 1.00 80.50 99 ALA A C 1
ATOM 772 O O . ALA A 1 99 ? -4.153 -20.827 -3.394 1.00 80.50 99 ALA A O 1
ATOM 773 N N . THR A 1 100 ? -4.949 -19.262 -1.981 1.00 88.81 100 THR A N 1
ATOM 774 C CA . THR A 1 100 ? -5.168 -18.217 -2.993 1.00 88.81 100 THR A CA 1
ATOM 775 C C . THR A 1 100 ? -4.728 -16.832 -2.524 1.00 88.81 100 THR A C 1
ATOM 777 O O . THR A 1 100 ? -4.854 -16.493 -1.353 1.00 88.81 100 THR A O 1
ATOM 780 N N . LEU A 1 101 ? -4.266 -15.996 -3.457 1.00 87.62 101 LEU A N 1
ATOM 781 C CA . LEU A 1 101 ? -3.859 -14.617 -3.158 1.00 87.62 101 LEU A CA 1
ATOM 782 C C . LEU A 1 101 ? -5.040 -13.770 -2.660 1.00 87.62 101 LEU A C 1
ATOM 784 O O . LEU A 1 101 ? -4.868 -12.853 -1.864 1.00 87.62 101 LEU A O 1
ATOM 788 N N . GLU A 1 102 ? -6.245 -14.063 -3.140 1.00 91.00 102 GLU A N 1
ATOM 789 C CA . GLU A 1 102 ? -7.472 -13.394 -2.727 1.00 91.00 102 GLU A CA 1
ATOM 790 C C . GLU A 1 102 ? -7.731 -13.554 -1.223 1.00 91.00 102 GLU A C 1
ATOM 792 O O . GLU A 1 102 ? -8.101 -12.585 -0.565 1.00 91.00 102 GLU A O 1
ATOM 797 N N . GLU A 1 103 ? -7.477 -14.739 -0.666 1.00 89.38 103 GLU A N 1
ATOM 798 C CA . GLU A 1 103 ? -7.607 -14.997 0.773 1.00 89.38 103 GLU A CA 1
ATOM 799 C C . GLU A 1 103 ? -6.568 -14.210 1.592 1.00 89.38 103 GLU A C 1
ATOM 801 O O . GLU A 1 103 ? -6.911 -13.653 2.638 1.00 89.38 103 GLU A O 1
ATOM 806 N N . ASP A 1 104 ? -5.325 -14.101 1.110 1.00 87.38 104 ASP A N 1
ATOM 807 C CA . ASP A 1 104 ? -4.294 -13.284 1.767 1.00 87.38 104 ASP A CA 1
ATOM 808 C C . ASP A 1 104 ? -4.641 -11.782 1.704 1.00 87.38 104 ASP A C 1
ATOM 810 O O . ASP A 1 104 ? -4.450 -11.046 2.673 1.00 87.38 104 ASP A O 1
ATOM 814 N N . LEU A 1 105 ? -5.221 -11.310 0.593 1.00 89.56 105 LEU A N 1
ATOM 815 C CA . LEU A 1 105 ? -5.701 -9.929 0.454 1.00 89.56 105 LEU A CA 1
ATOM 816 C C . LEU A 1 105 ? -6.908 -9.630 1.360 1.00 89.56 105 LEU A C 1
ATOM 818 O O . LEU A 1 105 ? -7.015 -8.532 1.922 1.00 89.56 105 LEU A O 1
ATOM 822 N N . ASP A 1 106 ? -7.805 -10.597 1.543 1.00 89.12 106 ASP A N 1
ATOM 823 C CA . ASP A 1 106 ? -8.912 -10.486 2.493 1.00 89.12 106 ASP A CA 1
ATOM 824 C C . ASP A 1 106 ? -8.384 -10.377 3.930 1.00 89.12 106 ASP A C 1
ATOM 826 O O . ASP A 1 106 ? -8.851 -9.533 4.703 1.00 89.12 106 ASP A O 1
ATOM 830 N N . LYS A 1 107 ? -7.359 -11.163 4.285 1.00 86.56 107 LYS A N 1
ATOM 831 C CA . LYS A 1 107 ? -6.682 -11.045 5.585 1.00 86.56 107 LYS A CA 1
ATOM 832 C C . LYS A 1 107 ? -5.970 -9.707 5.747 1.00 86.56 107 LYS A C 1
ATOM 834 O O . LYS A 1 107 ? -6.156 -9.063 6.778 1.00 86.56 107 LYS A O 1
ATOM 839 N N . PHE A 1 108 ? -5.253 -9.241 4.724 1.00 87.88 108 PHE A N 1
ATOM 840 C CA . PHE A 1 108 ? -4.582 -7.938 4.718 1.00 87.88 108 PHE A CA 1
ATOM 841 C C . PHE A 1 108 ? -5.546 -6.777 5.020 1.00 87.88 108 PHE A C 1
ATOM 843 O O . PHE A 1 108 ? -5.176 -5.795 5.660 1.00 87.88 108 PHE A O 1
ATOM 850 N N . THR A 1 109 ? -6.804 -6.880 4.578 1.00 88.50 109 THR A N 1
ATOM 851 C CA . THR A 1 109 ? -7.831 -5.845 4.798 1.00 88.50 109 THR A CA 1
ATOM 852 C C . THR A 1 109 ? -8.742 -6.109 6.001 1.00 88.50 109 THR A C 1
ATOM 854 O O . THR A 1 109 ? -9.668 -5.328 6.268 1.00 88.50 109 THR A O 1
ATOM 857 N N . CYS A 1 110 ? -8.492 -7.184 6.752 1.00 88.38 110 CYS A N 1
ATOM 858 C CA . CYS A 1 110 ? -9.295 -7.559 7.903 1.00 88.38 110 CYS A CA 1
ATOM 859 C C . CYS A 1 110 ? -9.176 -6.524 9.033 1.00 88.38 110 CYS A C 1
ATOM 861 O O . CYS A 1 110 ? -8.163 -5.855 9.225 1.00 88.38 110 CYS A O 1
ATOM 863 N N . THR A 1 111 ? -10.252 -6.365 9.806 1.00 87.06 111 THR A N 1
ATOM 864 C CA . THR A 1 111 ? -10.235 -5.454 10.954 1.00 87.06 111 THR A CA 1
ATOM 865 C C . THR A 1 111 ? -9.513 -6.107 12.122 1.00 87.06 111 THR A C 1
ATOM 867 O O . THR A 1 111 ? -10.006 -7.078 12.692 1.00 87.06 111 THR A O 1
ATOM 870 N N . GLU A 1 112 ? -8.408 -5.507 12.540 1.00 85.19 112 GLU A N 1
ATOM 871 C CA . GLU A 1 112 ? -7.657 -5.925 13.720 1.00 85.19 112 GLU A CA 1
ATOM 872 C C . GLU A 1 112 ? -7.883 -5.003 14.930 1.00 85.19 112 GLU A C 1
ATOM 874 O O . GLU A 1 112 ? -8.256 -3.828 14.813 1.00 85.19 112 GLU A O 1
ATOM 879 N N . VAL A 1 113 ? -7.665 -5.547 16.131 1.00 82.12 113 VAL A N 1
ATOM 880 C CA . VAL A 1 113 ? -7.678 -4.770 17.375 1.00 82.12 113 VAL A CA 1
ATOM 881 C C . VAL A 1 113 ? -6.260 -4.307 17.665 1.00 82.12 113 VAL A C 1
ATOM 883 O O . VAL A 1 113 ? -5.416 -5.086 18.090 1.00 82.12 113 VAL A O 1
ATOM 886 N N . VAL A 1 114 ? -6.018 -3.013 17.479 1.00 76.06 114 VAL A N 1
ATOM 887 C CA . VAL A 1 114 ? -4.715 -2.411 17.769 1.00 76.06 114 VAL A CA 1
ATOM 888 C C . VAL A 1 114 ? -4.588 -2.159 19.278 1.00 76.06 114 VAL A C 1
ATOM 890 O O . VAL A 1 114 ? -5.184 -1.218 19.817 1.00 76.06 114 VAL A O 1
ATOM 893 N N . ASP A 1 115 ? -3.836 -3.010 19.978 1.00 70.25 115 ASP A N 1
ATOM 894 C CA . ASP A 1 115 ? -3.618 -2.938 21.426 1.00 70.25 115 ASP A CA 1
ATOM 895 C C . ASP A 1 115 ? -2.130 -2.756 21.815 1.00 70.25 115 ASP A C 1
ATOM 897 O O . ASP A 1 115 ? -1.297 -2.353 21.004 1.00 70.25 115 ASP A O 1
ATOM 901 N N . GLY A 1 116 ? -1.806 -2.907 23.106 1.00 68.38 116 GLY A N 1
ATOM 902 C CA . GLY A 1 116 ? -0.412 -2.871 23.570 1.00 68.38 116 GLY A CA 1
ATOM 903 C C . GLY A 1 116 ? 0.332 -1.547 23.331 1.00 68.38 116 GLY A C 1
ATOM 904 O O . GLY A 1 116 ? -0.152 -0.477 23.721 1.00 68.38 116 GLY A O 1
ATOM 905 N N . GLU A 1 117 ? 1.532 -1.645 22.751 1.00 66.56 117 GLU A N 1
ATOM 906 C CA . GLU A 1 117 ? 2.416 -0.522 22.388 1.00 66.56 117 GLU A CA 1
ATOM 907 C C . GLU A 1 117 ? 2.001 0.167 21.075 1.00 66.56 117 GLU A C 1
ATOM 909 O O . GLU A 1 117 ? 2.343 1.328 20.861 1.00 66.56 117 GLU A O 1
ATOM 914 N N . ASN A 1 118 ? 1.170 -0.486 20.255 1.00 65.38 118 ASN A N 1
ATOM 915 C CA . ASN A 1 118 ? 0.694 0.032 18.967 1.00 65.38 118 ASN A CA 1
ATOM 916 C C . ASN A 1 118 ? -0.537 0.945 19.095 1.00 65.38 118 ASN A C 1
ATOM 918 O O . ASN A 1 118 ? -1.135 1.351 18.100 1.00 65.38 118 ASN A O 1
ATOM 922 N N . LYS A 1 119 ? -0.949 1.288 20.322 1.00 67.38 119 LYS A N 1
ATOM 923 C CA . LYS A 1 119 ? -2.164 2.072 20.575 1.00 67.38 119 LYS A CA 1
ATOM 924 C C . LYS A 1 119 ? -2.164 3.391 19.814 1.00 67.38 119 LYS A C 1
ATOM 926 O O . LYS A 1 119 ? -1.346 4.281 20.053 1.00 67.38 119 LYS A O 1
ATOM 931 N N . TYR A 1 120 ? -3.189 3.561 18.988 1.00 69.62 120 TYR A N 1
ATOM 932 C CA . TYR A 1 120 ? -3.438 4.824 18.316 1.00 69.62 120 TYR A CA 1
ATOM 933 C C . TYR A 1 120 ? -3.757 5.931 19.331 1.00 69.62 120 TYR A C 1
ATOM 935 O O . TYR A 1 120 ? -4.569 5.747 20.248 1.00 69.62 120 TYR A O 1
ATOM 943 N N . LYS A 1 121 ? -3.141 7.107 19.159 1.00 70.75 121 LYS A N 1
ATOM 944 C CA . LYS A 1 121 ? -3.472 8.296 19.954 1.00 70.75 121 LYS A CA 1
ATOM 945 C C . LYS A 1 121 ? -4.866 8.776 19.568 1.00 70.75 121 LYS A C 1
ATOM 947 O O . LYS A 1 121 ? -5.064 9.392 18.525 1.00 70.75 121 LYS A O 1
ATOM 952 N N . CYS A 1 122 ? -5.833 8.472 20.424 1.00 71.31 122 CYS A N 1
ATOM 953 C CA . CYS A 1 122 ? -7.161 9.057 20.341 1.00 71.31 122 CYS A CA 1
ATOM 954 C C . CYS A 1 122 ? -7.086 10.552 20.682 1.00 71.31 122 CYS A C 1
ATOM 956 O O . CYS A 1 122 ? -6.372 10.931 21.613 1.00 71.31 122 CYS A O 1
ATOM 958 N N . CYS A 1 123 ? -7.815 11.361 19.916 1.00 62.50 123 CYS A N 1
ATOM 959 C CA . CYS A 1 123 ? -8.081 12.769 20.194 1.00 62.50 123 CYS A CA 1
ATOM 960 C C . CYS A 1 123 ? -8.844 12.963 21.507 1.00 62.50 123 CYS A C 1
ATOM 962 O O . CYS A 1 123 ? -9.678 12.078 21.832 1.00 62.50 123 CYS A O 1
#

Foldseek 3Di:
DDDDDPDPPPPPPDPPPDDVPDDDDPVVVVCSVLVVQLVVQLVVVVDPDPDVVSSCVGPLNVVQKDWDWDWDADPPPRDIDIDIDIDRDDDFDDDPPDDDPVVSVCVVPDDDDQDDPRDDDDD

pLDDT: mean 74.99, std 18.11, range [23.12, 91.12]

Sequence (123 aa):
MMESKETTSVKVFRSSNLGHAKEEDAHELLSYDIDPLQSACLKESRTKSFNSLEEETTLIGLAFGGYLRSKIKCMKCGGKSERHERMMDLTVEIEGDIATLEEDLDKFTCTEVVDGENKYKCC

InterPro domains:
  IPR028889 Ubiquitin specific protease UPS, catalytic domain [PS50235] (1-123)
  IPR038765 Papain-like cysteine peptidase superfamily [SSF54001] (16-122)
  IPR050164 Ubiquitin carboxyl-terminal hydrolases [PTHR24006] (16-122)

Radius of gyration: 21.21 Å; chains: 1; bounding box: 46×46×67 Å